Protein AF-A0A3S5ANL7-F1 (afdb_monomer_lite)

Structure (mmCIF, N/CA/C/O backbone):
data_AF-A0A3S5ANL7-F1
#
_entry.id   AF-A0A3S5ANL7-F1
#
loop_
_atom_site.group_PDB
_atom_site.id
_atom_site.type_symbol
_atom_site.label_atom_id
_atom_site.label_alt_id
_atom_site.label_comp_id
_atom_site.label_asym_id
_atom_site.label_entity_id
_atom_site.label_seq_id
_atom_site.pdbx_PDB_ins_code
_atom_site.Cartn_x
_atom_site.Cartn_y
_atom_site.Cartn_z
_atom_site.occupancy
_atom_site.B_iso_or_equiv
_atom_site.auth_seq_id
_atom_site.auth_comp_id
_atom_site.auth_asym_id
_atom_site.auth_atom_id
_atom_site.pdbx_PDB_model_num
ATOM 1 N N . MET A 1 1 ? 15.438 4.208 -28.264 1.00 35.06 1 MET A N 1
ATOM 2 C CA . MET A 1 1 ? 15.141 4.382 -26.823 1.00 35.06 1 MET A CA 1
ATOM 3 C C . MET A 1 1 ? 13.718 3.885 -26.507 1.00 35.06 1 MET A C 1
ATOM 5 O O . MET A 1 1 ? 12.823 4.702 -26.405 1.00 35.06 1 MET A O 1
ATOM 9 N N . PHE A 1 2 ? 13.466 2.568 -26.385 1.00 41.53 2 PHE A N 1
ATOM 10 C CA . PHE A 1 2 ? 12.085 2.020 -26.273 1.00 41.53 2 PHE A CA 1
ATOM 11 C C . PHE A 1 2 ? 11.879 0.941 -25.188 1.00 41.53 2 PHE A C 1
ATOM 13 O O . PHE A 1 2 ? 10.910 0.191 -25.229 1.00 41.53 2 PHE A O 1
ATOM 20 N N . LYS A 1 3 ? 12.784 0.812 -24.209 1.00 47.22 3 LYS A N 1
ATOM 21 C CA . LYS A 1 3 ? 12.709 -0.279 -23.211 1.00 47.22 3 LYS A CA 1
ATOM 22 C C . LYS A 1 3 ? 12.181 0.148 -21.831 1.00 47.22 3 LYS A C 1
ATOM 24 O O . LYS A 1 3 ? 11.754 -0.715 -21.075 1.00 47.22 3 LYS A O 1
ATOM 29 N N . CYS A 1 4 ? 12.127 1.451 -21.529 1.00 55.38 4 CYS A N 1
ATOM 30 C CA . CYS A 1 4 ? 11.629 1.967 -20.243 1.00 55.38 4 CYS A CA 1
ATOM 31 C C . CYS A 1 4 ? 10.094 1.938 -20.109 1.00 55.38 4 CYS A C 1
ATOM 33 O O . CYS A 1 4 ? 9.597 1.810 -18.993 1.00 55.38 4 CYS A O 1
ATOM 35 N N . ASN A 1 5 ? 9.351 1.981 -21.223 1.00 60.44 5 ASN A N 1
ATOM 36 C CA . ASN A 1 5 ? 7.884 1.976 -21.192 1.00 60.44 5 ASN A CA 1
ATOM 37 C C . ASN A 1 5 ? 7.295 0.635 -20.744 1.00 60.44 5 ASN A C 1
ATOM 39 O O . ASN A 1 5 ? 6.322 0.617 -20.004 1.00 60.44 5 ASN A O 1
ATOM 43 N N . ARG A 1 6 ? 7.911 -0.497 -21.105 1.00 69.31 6 ARG A N 1
ATOM 44 C CA . ARG A 1 6 ? 7.317 -1.822 -20.848 1.00 69.31 6 ARG A CA 1
ATOM 45 C C . ARG A 1 6 ? 7.188 -2.174 -19.367 1.00 69.31 6 ARG A C 1
ATOM 47 O O . ARG A 1 6 ? 6.239 -2.849 -18.994 1.00 69.31 6 ARG A O 1
ATOM 54 N N . LEU A 1 7 ? 8.127 -1.736 -18.523 1.00 70.62 7 LEU A N 1
ATOM 55 C CA . LEU A 1 7 ? 8.067 -2.019 -17.082 1.00 70.62 7 LEU A CA 1
ATOM 56 C C . LEU A 1 7 ? 7.009 -1.143 -16.394 1.00 70.62 7 LEU A C 1
ATOM 58 O O . LEU A 1 7 ? 6.278 -1.630 -15.538 1.00 70.62 7 LEU A O 1
ATOM 62 N N . GLN A 1 8 ? 6.875 0.118 -16.829 1.00 72.38 8 GLN A N 1
ATOM 63 C CA . GLN A 1 8 ? 5.791 0.999 -16.379 1.00 72.38 8 GLN A CA 1
ATOM 64 C C . GLN A 1 8 ? 4.424 0.470 -16.818 1.00 72.38 8 GLN A C 1
ATOM 66 O O . GLN A 1 8 ? 3.537 0.334 -15.987 1.00 72.38 8 GLN A O 1
ATOM 71 N N . GLU A 1 9 ? 4.277 0.100 -18.090 1.00 79.56 9 GLU A N 1
ATOM 72 C CA . GLU A 1 9 ? 3.039 -0.464 -18.636 1.00 79.56 9 GLU A CA 1
ATOM 73 C C . GLU A 1 9 ? 2.646 -1.763 -17.927 1.00 79.56 9 GLU A C 1
ATOM 75 O O . GLU A 1 9 ? 1.492 -1.917 -17.536 1.00 79.56 9 GLU A O 1
ATOM 80 N N . ALA A 1 10 ? 3.596 -2.677 -17.699 1.00 78.06 10 ALA A N 1
ATOM 81 C CA . ALA A 1 10 ? 3.337 -3.914 -16.964 1.00 78.06 10 ALA A CA 1
ATOM 82 C C . ALA A 1 10 ? 2.849 -3.631 -15.535 1.00 78.06 10 ALA A C 1
ATOM 84 O O . ALA A 1 10 ? 1.872 -4.226 -15.085 1.00 78.06 10 ALA A O 1
ATOM 85 N N . THR A 1 11 ? 3.486 -2.679 -14.852 1.00 79.69 11 THR A N 1
ATOM 86 C CA . THR A 1 11 ? 3.094 -2.259 -13.501 1.00 79.69 11 THR A CA 1
ATOM 87 C C . THR A 1 11 ? 1.696 -1.639 -13.502 1.00 79.69 11 THR A C 1
ATOM 89 O O . THR A 1 11 ? 0.854 -2.018 -12.690 1.00 79.69 11 THR A O 1
ATOM 92 N N . ASP A 1 12 ? 1.409 -0.747 -14.452 1.00 80.62 12 ASP A N 1
ATOM 93 C CA . ASP A 1 12 ? 0.112 -0.082 -14.585 1.00 80.62 12 ASP A CA 1
ATOM 94 C C . ASP A 1 12 ? -1.012 -1.080 -14.917 1.00 80.62 12 ASP A C 1
ATOM 96 O O . ASP A 1 12 ? -2.127 -0.949 -14.406 1.00 80.62 12 ASP A O 1
ATOM 100 N N . ILE A 1 13 ? -0.734 -2.114 -15.720 1.00 83.19 13 ILE A N 1
ATOM 101 C CA . ILE A 1 13 ? -1.676 -3.210 -15.992 1.00 83.19 13 ILE A CA 1
ATOM 102 C C . ILE A 1 13 ? -1.928 -4.030 -14.721 1.00 83.19 13 ILE A C 1
ATOM 104 O O . ILE A 1 13 ? -3.087 -4.270 -14.384 1.00 83.19 13 ILE A O 1
ATOM 108 N N . CYS A 1 14 ? -0.883 -4.421 -13.984 1.00 82.75 14 CYS A N 1
ATOM 109 C CA . CYS A 1 14 ? -1.041 -5.169 -12.734 1.00 82.75 14 CYS A CA 1
ATOM 110 C C . CYS A 1 14 ? -1.850 -4.379 -11.694 1.00 82.75 14 CYS A C 1
ATOM 112 O O . CYS A 1 14 ? -2.727 -4.948 -11.046 1.00 82.75 14 CYS A O 1
ATOM 114 N N . VAL A 1 15 ? -1.632 -3.064 -11.586 1.00 81.00 15 VAL A N 1
ATOM 115 C CA . VAL A 1 15 ? -2.425 -2.179 -10.717 1.00 81.00 15 VAL A CA 1
ATOM 116 C C . VAL A 1 15 ? -3.888 -2.126 -11.169 1.00 81.00 15 VAL A C 1
ATOM 118 O O . VAL A 1 15 ? -4.786 -2.302 -10.346 1.00 81.00 15 VAL A O 1
ATOM 121 N N . LYS A 1 16 ? -4.157 -1.958 -12.473 1.00 83.06 16 LYS A N 1
ATOM 122 C CA . LYS A 1 16 ? -5.530 -1.969 -13.021 1.00 83.06 16 LYS A CA 1
ATOM 123 C C . LYS A 1 16 ? -6.260 -3.290 -12.773 1.00 83.06 16 LYS A C 1
ATOM 125 O O . LYS A 1 16 ? -7.467 -3.284 -12.555 1.00 83.06 16 LYS A O 1
ATOM 130 N N . LEU A 1 17 ? -5.537 -4.408 -12.791 1.00 82.50 17 LEU A N 1
ATOM 131 C CA . LEU A 1 17 ? -6.071 -5.743 -12.514 1.00 82.50 17 LEU A CA 1
ATOM 132 C C . LEU A 1 17 ? -6.130 -6.078 -11.013 1.00 82.50 17 LEU A C 1
ATOM 134 O O . LEU A 1 17 ? -6.488 -7.202 -10.662 1.00 82.50 17 LEU A O 1
ATOM 138 N N . ASN A 1 18 ? -5.798 -5.134 -10.123 1.00 80.12 18 ASN A N 1
ATOM 139 C CA . ASN A 1 18 ? -5.756 -5.334 -8.669 1.00 80.12 18 ASN A CA 1
ATOM 140 C C . ASN A 1 18 ? -4.756 -6.435 -8.231 1.00 80.12 18 ASN A C 1
ATOM 142 O O . ASN A 1 18 ? -4.918 -7.064 -7.182 1.00 80.12 18 ASN A O 1
ATOM 146 N N . GLN A 1 19 ? -3.724 -6.680 -9.045 1.00 83.25 19 GLN A N 1
ATOM 147 C CA . GLN A 1 19 ? -2.664 -7.675 -8.849 1.00 83.25 19 GLN A CA 1
ATOM 148 C C . GLN A 1 19 ? -1.414 -7.023 -8.238 1.00 83.25 19 GLN A C 1
ATOM 150 O O . GLN A 1 19 ? -0.342 -6.976 -8.845 1.00 83.25 19 GLN A O 1
ATOM 155 N N . TRP A 1 20 ? -1.558 -6.489 -7.024 1.00 81.31 20 TRP A N 1
ATOM 156 C CA . TRP A 1 20 ? -0.517 -5.708 -6.341 1.00 81.31 20 TRP A CA 1
ATOM 157 C C . TRP A 1 20 ? 0.767 -6.499 -6.076 1.00 81.31 20 TRP A C 1
ATOM 159 O O . TRP A 1 20 ? 1.857 -5.995 -6.339 1.00 81.31 20 TRP A O 1
ATOM 169 N N . GLN A 1 21 ? 0.659 -7.758 -5.639 1.00 77.88 21 GLN A N 1
ATOM 170 C CA . GLN A 1 21 ? 1.828 -8.617 -5.429 1.00 77.88 21 GLN A CA 1
ATOM 171 C C . GLN A 1 21 ? 2.633 -8.807 -6.715 1.00 77.88 21 GLN A C 1
ATOM 173 O O . GLN A 1 21 ? 3.847 -8.643 -6.723 1.00 77.88 21 GLN A O 1
ATOM 178 N N . THR A 1 22 ? 1.944 -9.063 -7.827 1.00 79.94 22 THR A N 1
ATOM 179 C CA . THR A 1 22 ? 2.572 -9.235 -9.138 1.00 79.94 22 THR A CA 1
ATOM 180 C C . THR A 1 22 ? 3.222 -7.939 -9.623 1.00 79.94 22 THR A C 1
ATOM 182 O O . THR A 1 22 ? 4.319 -7.989 -10.172 1.00 79.94 22 THR A O 1
ATOM 185 N N . ALA A 1 23 ? 2.607 -6.776 -9.370 1.00 79.94 23 ALA A N 1
ATOM 186 C CA . ALA A 1 23 ? 3.216 -5.475 -9.660 1.00 79.94 23 ALA A CA 1
ATOM 187 C C . ALA A 1 23 ? 4.540 -5.292 -8.894 1.00 79.94 23 ALA A C 1
ATOM 189 O O . ALA A 1 23 ? 5.551 -4.896 -9.476 1.00 79.94 23 ALA A O 1
ATOM 190 N N . LEU A 1 24 ? 4.558 -5.641 -7.604 1.00 78.81 24 LEU A N 1
ATOM 191 C CA . LEU A 1 24 ? 5.761 -5.584 -6.772 1.00 78.81 24 LEU A CA 1
ATOM 192 C C . LEU A 1 24 ? 6.823 -6.593 -7.227 1.00 78.81 24 LEU A C 1
ATOM 194 O O . LEU A 1 24 ? 8.000 -6.243 -7.296 1.00 78.81 24 LEU A O 1
ATOM 198 N N . ASP A 1 25 ? 6.425 -7.809 -7.594 1.00 79.12 25 ASP A N 1
ATOM 199 C CA . ASP A 1 25 ? 7.336 -8.847 -8.082 1.00 79.12 25 ASP A CA 1
ATOM 200 C C . ASP A 1 25 ? 7.985 -8.455 -9.414 1.00 79.12 25 ASP A C 1
ATOM 202 O O . ASP A 1 25 ? 9.184 -8.666 -9.598 1.00 79.12 25 ASP A O 1
ATOM 206 N N . VAL A 1 26 ? 7.236 -7.824 -10.327 1.00 77.75 26 VAL A N 1
ATOM 207 C CA . VAL A 1 26 ? 7.760 -7.306 -11.605 1.00 77.75 26 VAL A CA 1
ATOM 208 C C . VAL A 1 26 ? 8.829 -6.236 -11.374 1.00 77.75 26 VAL A C 1
ATOM 210 O O . VAL A 1 26 ? 9.853 -6.235 -12.060 1.00 77.75 26 VAL A O 1
ATOM 213 N N . VAL A 1 27 ? 8.634 -5.358 -10.387 1.00 76.00 27 VAL A N 1
ATOM 214 C CA . VAL A 1 27 ? 9.601 -4.304 -10.039 1.00 76.00 27 VAL A CA 1
ATOM 215 C C . VAL A 1 27 ? 10.824 -4.872 -9.305 1.00 76.00 27 VAL A C 1
ATOM 217 O O . VAL A 1 27 ? 11.953 -4.425 -9.537 1.00 76.00 27 VAL A O 1
ATOM 220 N N . ARG A 1 28 ? 10.620 -5.877 -8.444 1.00 73.12 28 ARG A N 1
ATOM 221 C CA . ARG A 1 28 ? 11.663 -6.485 -7.600 1.00 73.12 28 ARG A CA 1
ATOM 222 C C . ARG A 1 28 ? 12.503 -7.539 -8.318 1.00 73.12 28 ARG A C 1
ATOM 224 O O . ARG A 1 28 ? 13.615 -7.813 -7.869 1.00 73.12 28 ARG A O 1
ATOM 231 N N . ARG A 1 29 ? 12.028 -8.125 -9.425 1.00 67.62 29 ARG A N 1
ATOM 232 C CA . ARG A 1 29 ? 12.745 -9.210 -10.110 1.00 67.62 29 ARG A CA 1
ATOM 233 C C . ARG A 1 29 ? 14.118 -8.737 -10.616 1.00 67.62 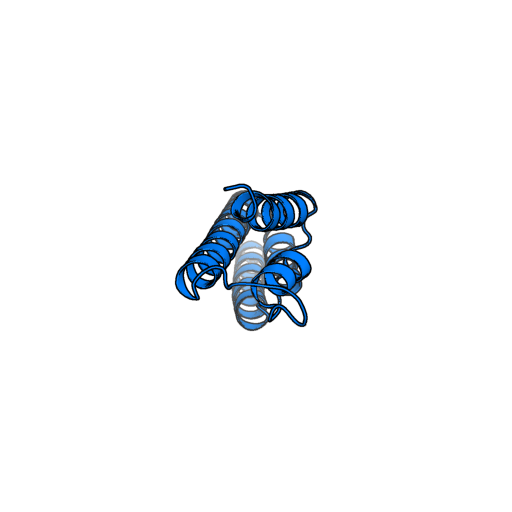29 ARG A C 1
ATOM 235 O O . ARG A 1 29 ? 14.197 -7.828 -11.456 1.00 67.62 29 ARG A O 1
ATOM 242 N N . PRO A 1 30 ? 15.230 -9.348 -10.170 1.00 57.31 30 PRO A N 1
ATOM 243 C CA . PRO A 1 30 ? 16.508 -9.151 -10.836 1.00 57.31 30 PRO A CA 1
ATOM 244 C C . PRO A 1 30 ? 16.386 -9.716 -12.257 1.00 57.31 30 PRO A C 1
ATOM 246 O O . PRO A 1 30 ? 15.832 -10.795 -12.464 1.00 57.31 30 PRO A O 1
ATOM 249 N N . ALA A 1 31 ? 16.838 -8.957 -13.255 1.00 56.69 31 ALA A N 1
ATOM 250 C CA . ALA A 1 31 ? 16.749 -9.376 -14.649 1.00 56.69 31 ALA A CA 1
ATOM 251 C C . ALA A 1 31 ? 17.769 -10.498 -14.888 1.00 56.69 31 ALA A C 1
ATOM 253 O O . ALA A 1 31 ? 18.935 -10.233 -15.167 1.00 56.69 31 ALA A O 1
ATOM 254 N N . VAL A 1 32 ? 17.345 -11.750 -14.734 1.00 47.50 32 VAL A N 1
ATOM 255 C CA . VAL A 1 32 ? 18.158 -12.910 -15.099 1.00 47.50 32 VAL A CA 1
ATOM 256 C C . VAL A 1 32 ? 18.090 -13.046 -16.623 1.00 47.50 32 VAL A C 1
ATOM 258 O O . VAL A 1 32 ? 17.086 -13.507 -17.155 1.00 47.50 32 VAL A O 1
ATOM 261 N N . GLY A 1 33 ? 19.136 -12.597 -17.329 1.00 49.38 33 GLY A N 1
ATOM 262 C CA . GLY A 1 33 ? 19.440 -13.113 -18.672 1.00 49.38 33 GLY A CA 1
ATOM 263 C C . GLY A 1 33 ? 19.451 -12.182 -19.894 1.00 49.38 33 GLY A C 1
ATOM 264 O O . GLY A 1 33 ? 19.669 -12.711 -20.976 1.00 49.38 33 GLY A O 1
ATOM 265 N N . ALA A 1 34 ? 19.281 -10.853 -19.818 1.00 38.12 34 ALA A N 1
ATOM 266 C CA . ALA A 1 34 ? 19.530 -9.991 -20.995 1.00 38.12 34 ALA A CA 1
ATOM 267 C C . ALA A 1 34 ? 19.674 -8.486 -20.683 1.00 38.12 34 ALA A C 1
ATOM 269 O O . ALA A 1 34 ? 18.674 -7.827 -20.412 1.00 38.12 34 ALA A O 1
ATOM 270 N N . CYS A 1 35 ? 20.891 -7.951 -20.881 1.00 40.09 35 CYS A N 1
ATOM 271 C CA . CYS A 1 35 ? 21.223 -6.563 -21.278 1.00 40.09 35 CYS A CA 1
ATOM 272 C C . CYS A 1 35 ? 20.736 -5.389 -20.371 1.00 40.09 35 CYS A C 1
ATOM 274 O O . CYS A 1 35 ? 19.961 -5.582 -19.443 1.00 40.09 35 CYS A O 1
ATOM 276 N N . PRO A 1 36 ? 21.293 -4.166 -20.528 1.00 47.97 36 PRO A N 1
ATOM 277 C CA . PRO A 1 36 ? 21.699 -3.328 -19.404 1.00 47.97 36 PRO A CA 1
ATOM 278 C C . PRO A 1 36 ? 20.524 -2.766 -18.599 1.00 47.97 36 PRO A C 1
ATOM 280 O O . PRO A 1 36 ? 19.534 -2.269 -19.134 1.00 47.97 36 PRO A O 1
ATOM 283 N N . THR A 1 37 ? 20.702 -2.878 -17.288 1.00 52.88 37 THR A N 1
ATOM 284 C CA . THR A 1 37 ? 20.078 -2.151 -16.181 1.00 52.88 37 THR A CA 1
ATOM 285 C C . THR A 1 37 ? 19.173 -0.964 -16.560 1.00 52.88 37 THR A C 1
ATOM 287 O O . THR A 1 37 ? 19.669 0.079 -16.987 1.00 52.88 37 THR A O 1
ATOM 290 N N . PRO A 1 38 ? 17.864 -0.990 -16.226 1.00 52.69 38 PRO A N 1
ATOM 291 C CA . PRO A 1 38 ? 17.288 0.210 -15.632 1.00 52.69 38 PRO A CA 1
ATOM 292 C C . PRO A 1 38 ? 18.138 0.517 -14.395 1.00 52.69 38 PRO A C 1
ATOM 294 O O . PRO A 1 38 ? 18.373 -0.388 -13.583 1.00 52.69 38 PRO A O 1
ATOM 297 N N . SER A 1 39 ? 18.672 1.738 -14.294 1.00 58.62 39 SER A N 1
ATOM 298 C CA . SER A 1 39 ? 19.464 2.162 -13.136 1.00 58.62 39 SER A CA 1
ATOM 299 C C . SER A 1 39 ? 18.731 1.757 -11.854 1.00 58.62 39 SER A C 1
ATOM 301 O O . SER A 1 39 ? 17.500 1.786 -11.813 1.00 58.62 39 SER A O 1
ATOM 303 N N . SER A 1 40 ? 19.463 1.350 -10.815 1.00 63.53 40 SER A N 1
ATOM 304 C CA . SER A 1 40 ? 18.871 1.024 -9.505 1.00 63.53 40 SER A CA 1
ATOM 305 C C . SER A 1 40 ? 17.831 2.081 -9.081 1.00 63.53 40 SER A C 1
ATOM 307 O O . SER A 1 40 ? 16.730 1.745 -8.649 1.00 63.53 40 SER A O 1
ATOM 309 N N . GLY A 1 41 ? 18.109 3.357 -9.388 1.00 64.19 41 GLY A N 1
ATOM 310 C CA . GLY A 1 41 ? 17.192 4.481 -9.200 1.00 64.19 41 GLY A CA 1
ATOM 311 C C . GLY A 1 41 ? 15.838 4.373 -9.917 1.00 64.19 41 GLY A C 1
ATOM 312 O O . GLY A 1 41 ? 14.829 4.726 -9.318 1.00 64.19 41 GLY A O 1
ATOM 313 N N . LEU A 1 42 ? 15.759 3.847 -11.147 1.00 70.06 42 LEU A N 1
ATOM 314 C CA . LEU A 1 42 ? 14.472 3.678 -11.838 1.00 70.06 42 LEU A CA 1
ATOM 315 C C . LEU A 1 42 ? 13.597 2.623 -11.150 1.00 70.06 42 LEU A C 1
ATOM 317 O O . LEU A 1 42 ? 12.388 2.808 -11.053 1.00 70.06 42 LEU A O 1
ATOM 321 N N . ARG A 1 43 ? 14.188 1.533 -10.644 1.00 69.31 43 ARG A N 1
ATOM 322 C CA . ARG A 1 43 ? 13.436 0.495 -9.916 1.00 69.31 43 ARG A CA 1
ATOM 323 C C . ARG A 1 43 ? 12.936 1.010 -8.575 1.00 69.31 43 ARG A C 1
ATOM 325 O O . ARG A 1 43 ? 11.769 0.815 -8.261 1.00 69.31 43 ARG A O 1
ATOM 332 N N . ILE A 1 44 ? 13.791 1.725 -7.841 1.00 73.62 44 ILE A N 1
ATOM 333 C CA . ILE A 1 44 ? 13.420 2.393 -6.586 1.00 73.62 44 ILE A CA 1
ATOM 334 C C . ILE A 1 44 ? 12.267 3.376 -6.837 1.00 73.62 44 ILE A C 1
ATOM 336 O O . ILE A 1 44 ? 11.277 3.362 -6.110 1.00 73.62 44 ILE A O 1
ATOM 340 N N . ALA A 1 45 ? 12.342 4.170 -7.911 1.00 77.00 45 ALA A N 1
ATOM 341 C CA . ALA A 1 45 ? 11.278 5.097 -8.287 1.00 77.00 45 ALA A CA 1
ATOM 342 C C . ALA A 1 45 ? 9.963 4.384 -8.655 1.00 77.00 45 ALA A C 1
ATOM 344 O O . ALA A 1 45 ? 8.887 4.862 -8.297 1.00 77.00 45 ALA A O 1
ATOM 345 N N . GLN A 1 46 ? 10.025 3.239 -9.345 1.00 75.88 46 GLN A N 1
ATOM 346 C CA . GLN A 1 46 ? 8.828 2.455 -9.666 1.00 75.88 46 GLN A CA 1
ATOM 347 C C . GLN A 1 46 ? 8.220 1.787 -8.436 1.00 75.88 46 GLN A C 1
ATOM 349 O O . GLN A 1 46 ? 7.001 1.806 -8.290 1.00 75.88 46 GLN A O 1
ATOM 354 N N . GLN A 1 47 ? 9.044 1.267 -7.527 1.00 80.44 47 GLN A N 1
ATOM 355 C CA . GLN A 1 47 ? 8.564 0.690 -6.276 1.00 80.44 47 GLN A CA 1
ATOM 356 C C . GLN A 1 47 ? 7.850 1.751 -5.432 1.00 80.44 47 GLN A C 1
ATOM 358 O O . GLN A 1 47 ? 6.694 1.558 -5.075 1.00 80.44 47 GLN A O 1
ATOM 363 N N . ALA A 1 48 ? 8.467 2.925 -5.255 1.00 82.62 48 ALA A N 1
ATOM 364 C CA . ALA A 1 48 ? 7.849 4.048 -4.553 1.00 82.62 48 ALA A CA 1
ATOM 365 C C . ALA A 1 48 ? 6.538 4.518 -5.213 1.00 82.62 48 ALA A C 1
ATOM 367 O O . ALA A 1 48 ? 5.616 4.965 -4.531 1.00 82.62 48 ALA A O 1
ATOM 368 N N . ARG A 1 49 ? 6.424 4.420 -6.545 1.00 83.88 49 ARG A N 1
ATOM 369 C CA . ARG A 1 49 ? 5.175 4.723 -7.258 1.00 83.88 49 ARG A CA 1
ATOM 370 C C . ARG A 1 49 ? 4.086 3.692 -6.956 1.00 83.88 49 ARG A C 1
ATOM 372 O O . ARG A 1 49 ? 2.953 4.099 -6.719 1.00 83.88 49 ARG A O 1
ATOM 379 N N . VAL A 1 50 ? 4.408 2.396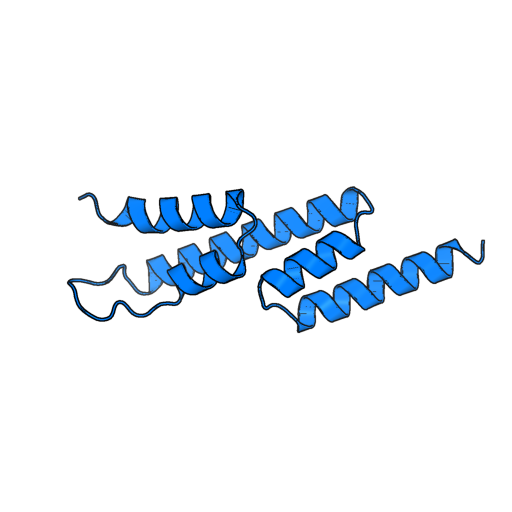 -6.967 1.00 83.88 50 VAL A N 1
ATOM 380 C CA . VAL A 1 50 ? 3.455 1.333 -6.595 1.00 83.88 50 VAL A CA 1
ATOM 381 C C . VAL A 1 50 ? 3.003 1.515 -5.153 1.00 83.88 50 VAL A C 1
ATOM 383 O O . VAL A 1 50 ? 1.802 1.479 -4.896 1.00 83.88 50 VAL A O 1
ATOM 386 N N . ASP A 1 51 ? 3.937 1.807 -4.247 1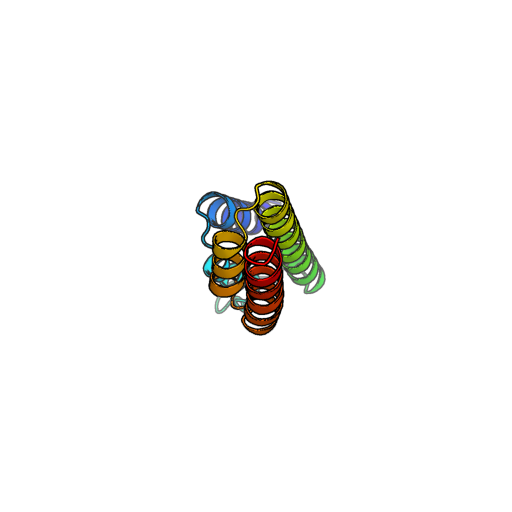.00 84.12 51 ASP A N 1
ATOM 387 C CA . ASP A 1 51 ? 3.631 2.025 -2.836 1.00 84.12 51 ASP A CA 1
ATOM 388 C C . ASP A 1 51 ? 2.635 3.181 -2.652 1.00 84.12 51 ASP A C 1
ATOM 390 O O . ASP A 1 51 ? 1.591 2.982 -2.029 1.00 84.12 51 ASP A O 1
ATOM 394 N N . ARG A 1 52 ? 2.876 4.330 -3.304 1.00 87.31 52 ARG A N 1
ATOM 395 C CA . ARG A 1 52 ? 1.954 5.485 -3.306 1.00 87.31 52 ARG A CA 1
ATOM 396 C C . ARG A 1 52 ? 0.586 5.172 -3.910 1.00 87.31 52 ARG A C 1
ATOM 398 O O . ARG A 1 52 ? -0.432 5.637 -3.408 1.00 87.31 52 ARG A O 1
ATOM 405 N N . LEU A 1 53 ? 0.538 4.428 -5.018 1.00 86.38 53 LEU A N 1
ATOM 406 C CA . LEU A 1 53 ? -0.732 4.056 -5.657 1.00 86.38 53 LEU A CA 1
ATOM 407 C C . LEU A 1 53 ? -1.561 3.142 -4.758 1.00 86.38 53 LEU A C 1
ATOM 409 O O . LEU A 1 53 ? -2.787 3.258 -4.724 1.00 86.38 53 LEU A O 1
ATOM 413 N N . GLN A 1 54 ? -0.887 2.252 -4.038 1.00 84.94 54 GLN A N 1
ATOM 414 C CA . GLN A 1 54 ? -1.525 1.349 -3.102 1.00 84.94 54 GLN A CA 1
ATOM 415 C C . GLN A 1 54 ? -2.043 2.116 -1.872 1.00 84.94 54 GLN A C 1
ATOM 417 O O . GLN A 1 54 ? -3.201 1.937 -1.512 1.00 84.94 54 GLN A O 1
ATOM 422 N N . GLU A 1 55 ? -1.268 3.054 -1.313 1.00 87.50 55 GLU A N 1
ATOM 423 C CA . GLU A 1 55 ? -1.728 3.969 -0.247 1.00 87.50 55 GLU A CA 1
ATOM 424 C C . GLU A 1 55 ? -2.973 4.765 -0.673 1.00 87.50 55 GLU A C 1
ATOM 426 O O . GLU A 1 55 ? -3.998 4.742 0.003 1.00 87.50 55 GLU A O 1
ATOM 431 N N . GLN A 1 56 ? -2.960 5.368 -1.866 1.00 89.12 56 GLN A N 1
ATOM 432 C CA . GLN A 1 56 ? -4.126 6.083 -2.399 1.00 89.12 56 GLN A CA 1
ATOM 433 C C . GLN A 1 56 ? -5.347 5.179 -2.622 1.00 89.12 56 GLN A C 1
ATOM 435 O O . GLN A 1 56 ? -6.486 5.653 -2.635 1.00 89.12 56 GLN A O 1
ATOM 440 N N . ALA A 1 57 ? -5.143 3.892 -2.908 1.00 87.19 57 ALA A N 1
ATOM 441 C CA . ALA A 1 57 ? -6.236 2.933 -3.019 1.00 87.19 57 ALA A CA 1
ATOM 442 C C . ALA A 1 57 ? -6.812 2.601 -1.634 1.00 87.19 57 ALA A C 1
ATOM 444 O O . ALA A 1 57 ? -8.034 2.582 -1.483 1.00 87.19 57 ALA A O 1
ATOM 445 N N . VAL A 1 58 ? -5.952 2.419 -0.629 1.00 87.62 58 VAL A N 1
ATOM 446 C CA . VAL A 1 58 ? -6.345 2.231 0.774 1.00 87.62 58 VAL A CA 1
ATOM 447 C C . VAL A 1 58 ? -7.148 3.425 1.288 1.00 87.62 58 VAL A C 1
ATOM 449 O O . VAL A 1 58 ? -8.264 3.228 1.763 1.00 87.62 58 VAL A O 1
ATOM 452 N N . ASP A 1 59 ? -6.661 4.653 1.111 1.00 88.94 59 ASP A N 1
ATOM 453 C CA . ASP A 1 59 ? -7.344 5.871 1.578 1.00 88.94 59 ASP A CA 1
ATOM 454 C C . ASP A 1 59 ? -8.728 6.047 0.934 1.00 88.94 59 ASP A C 1
ATOM 456 O O . ASP A 1 59 ? -9.715 6.416 1.582 1.00 88.94 59 ASP A O 1
ATOM 460 N N . ARG A 1 60 ? -8.842 5.719 -0.359 1.00 89.81 60 ARG A N 1
ATOM 461 C CA . ARG A 1 60 ? -10.131 5.725 -1.067 1.00 89.81 60 ARG A CA 1
ATOM 462 C C . ARG A 1 60 ? -11.094 4.669 -0.529 1.00 89.81 60 ARG A C 1
ATOM 464 O O . ARG A 1 60 ? -12.290 4.930 -0.452 1.00 89.81 60 ARG A O 1
ATOM 471 N N . LEU A 1 61 ? -10.604 3.492 -0.148 1.00 87.44 61 LEU A N 1
ATOM 472 C CA . LEU A 1 61 ? -11.439 2.444 0.445 1.00 87.44 61 LEU A CA 1
ATOM 473 C C . LEU A 1 61 ? -11.857 2.796 1.877 1.00 87.44 61 LEU A C 1
ATOM 475 O O . LEU A 1 61 ? -13.009 2.566 2.245 1.00 87.44 61 LEU A O 1
ATOM 479 N N . LEU A 1 62 ? -10.959 3.399 2.656 1.00 87.38 62 LEU A N 1
ATOM 480 C CA . LEU A 1 62 ? -11.246 3.881 4.006 1.00 87.38 62 LEU A CA 1
ATOM 481 C C . LEU A 1 62 ? -12.301 4.993 4.003 1.00 87.38 62 LEU A C 1
ATOM 483 O O . LEU A 1 62 ? -13.265 4.910 4.758 1.00 87.38 62 LEU A O 1
ATOM 487 N N . SER A 1 63 ? -12.192 5.976 3.104 1.00 87.38 63 SER A N 1
ATOM 488 C CA . SER A 1 63 ? -13.198 7.048 2.980 1.00 87.38 63 SER A CA 1
ATOM 489 C C . SER A 1 63 ? -14.577 6.550 2.522 1.00 87.38 63 SER A C 1
ATOM 491 O O . SER A 1 63 ? -15.590 7.150 2.862 1.00 87.38 63 SER A O 1
ATOM 493 N N . GLN A 1 64 ? -14.641 5.419 1.810 1.00 88.69 64 GLN A N 1
ATOM 494 C CA . GLN A 1 64 ? -15.893 4.740 1.444 1.00 88.69 64 GLN A CA 1
ATOM 495 C C . GLN A 1 64 ? -16.431 3.805 2.542 1.00 88.69 64 GLN A C 1
ATOM 497 O O . GLN A 1 64 ? -17.371 3.053 2.291 1.00 88.69 64 GLN A O 1
ATOM 502 N N . ASN A 1 65 ? -15.828 3.803 3.735 1.00 84.81 65 ASN A N 1
ATOM 503 C CA . ASN A 1 65 ? -16.160 2.900 4.839 1.00 84.81 65 ASN A CA 1
ATOM 504 C C . ASN A 1 65 ? -15.998 1.401 4.487 1.00 84.81 65 ASN A C 1
ATOM 506 O O . ASN A 1 65 ? -16.598 0.517 5.094 1.00 84.81 65 ASN A O 1
ATOM 510 N N . ARG A 1 66 ? -15.158 1.087 3.490 1.00 87.25 66 ARG A N 1
ATOM 511 C CA . ARG A 1 66 ? -14.850 -0.280 3.029 1.00 87.25 66 ARG A CA 1
ATOM 512 C C . ARG A 1 66 ? -13.576 -0.795 3.699 1.00 87.25 66 ARG A C 1
ATOM 514 O O . ARG A 1 66 ? -12.680 -1.319 3.036 1.00 87.25 66 ARG A O 1
ATOM 521 N N . GLY A 1 67 ? -13.505 -0.669 5.025 1.00 87.31 67 GLY A N 1
ATOM 522 C CA . GLY A 1 67 ? -12.314 -0.988 5.821 1.00 87.31 67 GLY A CA 1
ATOM 523 C C . GLY A 1 67 ? -11.777 -2.406 5.599 1.00 87.31 67 GLY A C 1
ATOM 524 O O . GLY A 1 67 ? -10.588 -2.584 5.357 1.00 87.31 67 GLY A O 1
ATOM 525 N N . MET A 1 68 ? -12.650 -3.417 5.554 1.00 86.50 68 MET A N 1
ATOM 526 C CA . MET A 1 68 ? -12.240 -4.811 5.301 1.00 86.50 68 MET A CA 1
ATOM 527 C C 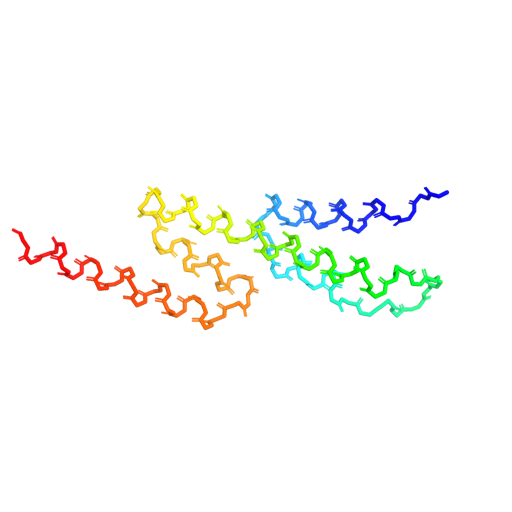. MET A 1 68 ? -11.580 -5.009 3.930 1.00 86.50 68 MET A C 1
ATOM 529 O O . MET A 1 68 ? -10.684 -5.835 3.777 1.00 86.50 68 MET A O 1
ATOM 533 N N . GLN A 1 69 ? -11.988 -4.233 2.927 1.00 87.25 69 GLN A N 1
ATOM 534 C CA . GLN A 1 69 ? -11.414 -4.331 1.587 1.00 87.25 69 GLN A CA 1
ATOM 535 C C . GLN A 1 69 ? -10.075 -3.602 1.492 1.00 87.25 69 GLN A C 1
ATOM 537 O O . GLN A 1 69 ? -9.195 -4.047 0.760 1.00 87.25 69 GLN A O 1
ATOM 542 N N . ALA A 1 70 ? -9.893 -2.528 2.266 1.00 88.00 70 ALA A N 1
ATOM 543 C CA . ALA A 1 70 ? -8.593 -1.891 2.444 1.00 88.00 70 ALA A CA 1
ATOM 544 C C . ALA A 1 70 ? -7.586 -2.853 3.104 1.00 88.00 70 ALA A C 1
ATOM 546 O O . ALA A 1 70 ? -6.461 -2.988 2.626 1.00 88.00 70 ALA A O 1
ATOM 547 N N . VAL A 1 71 ? -8.016 -3.601 4.131 1.00 89.19 71 VAL A N 1
ATOM 548 C CA . VAL A 1 71 ? -7.207 -4.664 4.761 1.00 89.19 71 VAL A CA 1
ATOM 549 C C . VAL A 1 71 ? -6.821 -5.736 3.742 1.00 89.19 71 VAL A C 1
ATOM 551 O O . VAL A 1 71 ? -5.665 -6.156 3.676 1.00 89.19 71 VAL A O 1
ATOM 554 N N . GLU A 1 72 ? -7.776 -6.185 2.925 1.00 87.56 72 GLU A N 1
ATOM 555 C CA . GLU A 1 72 ? -7.501 -7.206 1.917 1.00 87.56 72 GLU A CA 1
ATOM 556 C C . GLU A 1 72 ? -6.527 -6.712 0.836 1.00 87.56 72 GLU A C 1
ATOM 558 O O . GLU A 1 72 ? -5.679 -7.480 0.380 1.00 87.56 72 GLU A O 1
ATOM 563 N N . LEU A 1 73 ? -6.611 -5.437 0.454 1.00 87.25 73 LEU A N 1
ATOM 564 C CA . LEU A 1 73 ? -5.703 -4.814 -0.506 1.00 87.25 73 LEU A CA 1
ATOM 565 C C . LEU A 1 73 ? -4.260 -4.780 0.022 1.00 87.25 73 LEU A C 1
ATOM 567 O O . LEU A 1 73 ? -3.352 -5.218 -0.682 1.00 87.25 73 LEU A O 1
ATOM 571 N N . GLU A 1 74 ? -4.056 -4.384 1.281 1.00 85.69 74 GLU A N 1
ATOM 572 C CA . GLU A 1 74 ? -2.741 -4.439 1.939 1.00 85.69 74 GLU A CA 1
ATOM 573 C C . GLU A 1 74 ? -2.201 -5.872 2.048 1.00 85.69 74 GLU A C 1
ATOM 575 O O . GLU A 1 74 ? -1.038 -6.137 1.725 1.00 85.69 74 GLU A O 1
ATOM 580 N N . ARG A 1 75 ? -3.066 -6.836 2.394 1.00 87.56 75 ARG A N 1
ATOM 581 C CA . ARG A 1 75 ? -2.702 -8.260 2.435 1.00 87.56 75 ARG A CA 1
ATOM 582 C C . ARG A 1 75 ? -2.253 -8.766 1.062 1.00 87.56 75 ARG A C 1
ATOM 584 O O . ARG A 1 75 ? -1.245 -9.462 0.966 1.00 87.56 75 ARG A O 1
ATOM 591 N N . ARG A 1 76 ? -2.979 -8.412 -0.003 1.00 83.19 76 ARG A N 1
ATOM 592 C CA . ARG A 1 76 ? -2.634 -8.755 -1.395 1.00 83.19 76 ARG A CA 1
ATOM 593 C C . ARG A 1 76 ? -1.374 -8.037 -1.884 1.00 83.19 76 ARG A C 1
ATOM 595 O O . ARG A 1 76 ? -0.757 -8.514 -2.824 1.00 83.19 76 ARG A O 1
ATOM 602 N N . GLY A 1 77 ? -0.974 -6.927 -1.268 1.00 80.81 77 GLY A N 1
ATOM 603 C CA . GLY A 1 77 ? 0.320 -6.279 -1.506 1.00 80.81 77 GLY A CA 1
ATOM 604 C C . GLY A 1 77 ? 1.489 -6.918 -0.744 1.00 80.81 77 GLY A C 1
ATOM 605 O O . GLY A 1 77 ? 2.621 -6.460 -0.868 1.00 80.81 77 GLY A O 1
ATOM 606 N N . GLY A 1 78 ? 1.247 -7.958 0.064 1.00 83.56 78 GLY A N 1
ATOM 607 C CA . GLY A 1 78 ? 2.266 -8.566 0.928 1.00 83.56 78 GLY A CA 1
ATOM 608 C C . GLY A 1 78 ? 2.656 -7.700 2.133 1.00 83.56 78 GLY A C 1
ATOM 609 O O . GLY A 1 78 ? 3.636 -8.004 2.814 1.00 83.56 78 GLY A O 1
ATOM 610 N N . ARG A 1 79 ? 1.895 -6.636 2.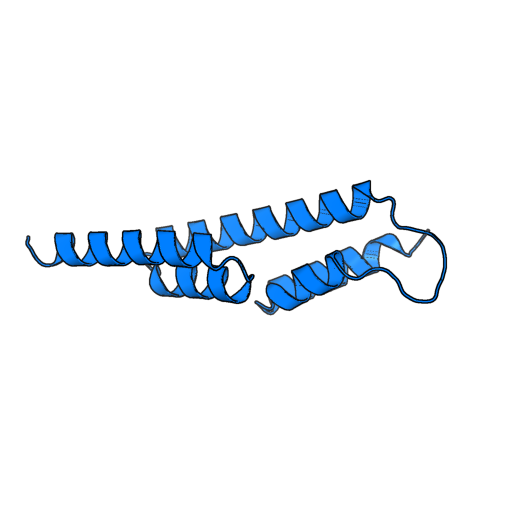412 1.00 84.06 79 ARG A N 1
ATOM 611 C CA . ARG A 1 79 ? 2.096 -5.691 3.518 1.00 84.06 79 ARG A CA 1
ATOM 612 C C . ARG A 1 79 ? 1.274 -6.130 4.729 1.00 84.06 79 ARG A C 1
ATOM 614 O O . ARG A 1 79 ? 0.272 -5.534 5.115 1.00 84.06 79 ARG A O 1
ATOM 621 N N . TYR A 1 80 ? 1.653 -7.285 5.278 1.00 87.25 80 TYR A N 1
ATOM 622 C CA . TYR A 1 80 ? 0.880 -7.964 6.325 1.00 87.25 80 TYR A CA 1
ATOM 623 C C . TYR A 1 80 ? 0.814 -7.172 7.637 1.00 87.25 80 TYR A C 1
ATOM 625 O O . TYR A 1 80 ? -0.194 -7.242 8.339 1.00 87.25 80 TYR A O 1
ATOM 633 N N . LEU A 1 81 ? 1.865 -6.415 7.966 1.00 88.19 81 LEU A N 1
ATOM 634 C CA . LEU A 1 81 ? 1.905 -5.597 9.177 1.00 88.19 81 LEU A CA 1
ATOM 635 C C . LEU A 1 81 ? 0.923 -4.424 9.077 1.00 88.1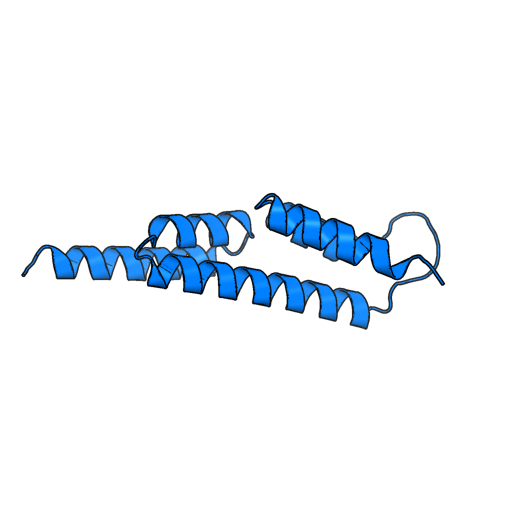9 81 LEU A C 1
ATOM 637 O O . LEU A 1 81 ? 0.175 -4.152 10.015 1.00 88.19 81 LEU A O 1
ATOM 641 N N . GLU A 1 82 ? 0.912 -3.750 7.932 1.00 86.56 82 GLU A N 1
ATOM 642 C CA . GLU A 1 82 ? 0.000 -2.659 7.605 1.00 86.56 82 GLU A CA 1
ATOM 643 C C . GLU A 1 82 ? -1.444 -3.166 7.594 1.00 86.56 82 GLU A C 1
ATOM 645 O O . GLU A 1 82 ? -2.299 -2.579 8.256 1.00 86.56 82 GLU A O 1
ATOM 650 N N . ALA A 1 83 ? -1.698 -4.315 6.958 1.00 88.62 83 ALA A N 1
ATOM 651 C CA . ALA A 1 83 ? -3.006 -4.967 6.966 1.00 88.62 83 ALA A CA 1
ATOM 652 C C . ALA A 1 83 ? -3.503 -5.265 8.392 1.00 88.62 83 ALA A C 1
ATOM 654 O O . ALA A 1 83 ? -4.662 -4.996 8.705 1.00 88.62 83 ALA A O 1
ATOM 655 N N . ALA A 1 84 ? -2.638 -5.778 9.275 1.00 90.38 84 ALA A N 1
ATOM 656 C CA . ALA A 1 84 ? -2.997 -6.089 10.659 1.00 90.38 84 ALA A CA 1
ATOM 657 C C . ALA A 1 84 ? -3.337 -4.830 11.476 1.00 90.38 84 ALA A C 1
ATOM 659 O O . ALA A 1 84 ? -4.345 -4.809 12.185 1.00 90.38 84 ALA A O 1
ATOM 660 N N . LYS A 1 85 ? -2.543 -3.758 11.339 1.00 90.62 85 LYS A N 1
ATOM 661 C CA . LYS A 1 85 ? -2.825 -2.459 11.981 1.00 90.62 85 LYS A CA 1
ATOM 662 C C . LYS A 1 85 ? -4.164 -1.889 11.518 1.00 90.62 85 LYS A C 1
ATOM 664 O O . LYS A 1 85 ? -4.958 -1.418 12.330 1.00 90.62 85 LYS A O 1
ATOM 669 N N . LEU A 1 86 ? -4.422 -1.962 10.216 1.00 89.44 86 LEU A N 1
ATOM 670 C CA . LEU A 1 86 ? -5.640 -1.444 9.605 1.00 89.44 86 LEU A CA 1
ATOM 671 C C . LEU A 1 86 ? -6.865 -2.266 10.036 1.00 89.44 86 LEU A C 1
ATOM 673 O O . LEU A 1 86 ? -7.905 -1.703 10.367 1.00 89.44 86 LEU A O 1
ATOM 677 N N . MET A 1 87 ? -6.719 -3.589 10.156 1.00 90.12 87 MET A N 1
ATOM 678 C CA . MET A 1 87 ? -7.755 -4.473 10.697 1.00 90.12 87 MET A CA 1
ATOM 679 C C . MET A 1 87 ? -8.089 -4.133 12.151 1.00 90.12 87 MET A C 1
ATOM 681 O O . MET A 1 87 ? -9.263 -4.025 12.497 1.00 90.12 87 MET A O 1
ATOM 685 N N . GLN A 1 88 ? -7.076 -3.893 12.987 1.00 90.88 88 GLN A N 1
ATOM 686 C CA . GLN A 1 88 ? -7.285 -3.471 14.371 1.00 90.88 88 GLN A CA 1
ATOM 687 C C . GLN A 1 88 ? -8.091 -2.165 14.448 1.00 90.88 88 GLN A C 1
ATOM 689 O O . GLN A 1 88 ? -9.047 -2.085 15.216 1.00 90.88 88 GLN A O 1
ATOM 694 N N . GLN A 1 89 ? -7.750 -1.162 13.633 1.00 88.75 89 GLN A N 1
ATOM 695 C CA . GLN A 1 89 ? -8.467 0.118 13.594 1.00 88.75 89 GLN A CA 1
ATOM 696 C C . GLN A 1 89 ? -9.931 -0.043 13.166 1.00 88.75 89 GLN A C 1
ATOM 698 O O . GLN A 1 89 ? -10.825 0.490 13.823 1.00 88.75 89 GLN A O 1
ATOM 703 N N . VAL A 1 90 ? -10.184 -0.809 12.101 1.00 86.50 90 VAL A N 1
ATOM 704 C CA . VAL A 1 90 ? -11.540 -1.061 11.589 1.00 86.50 90 VAL A CA 1
ATOM 705 C C . VAL A 1 90 ? -12.388 -1.802 12.625 1.00 86.50 90 VAL A C 1
ATOM 707 O O . VAL A 1 90 ? -13.531 -1.418 12.875 1.00 86.50 90 VAL A O 1
ATOM 710 N N . CYS A 1 91 ? -11.832 -2.828 13.274 1.00 85.81 91 CYS A N 1
ATOM 711 C CA . CYS A 1 91 ? -12.532 -3.571 14.320 1.00 85.81 91 CYS A CA 1
ATOM 712 C C . CYS A 1 91 ? -12.856 -2.692 15.534 1.00 85.81 91 CYS A C 1
ATOM 714 O O . CYS A 1 91 ? -13.984 -2.734 16.020 1.00 85.81 91 CYS A O 1
ATOM 716 N N . LEU A 1 92 ? -11.909 -1.869 15.999 1.00 84.94 92 LEU A N 1
ATOM 717 C CA . LEU A 1 92 ? -12.152 -0.947 17.111 1.00 84.94 92 LEU A CA 1
ATOM 718 C C . LEU A 1 92 ? -13.261 0.053 16.768 1.00 84.94 92 LEU A C 1
ATOM 720 O O . LEU A 1 92 ? -14.187 0.220 17.555 1.00 84.94 92 LEU A O 1
ATOM 724 N N . HIS A 1 93 ? -13.222 0.654 15.577 1.00 80.69 93 HIS A N 1
ATOM 725 C CA . HIS A 1 93 ? -14.260 1.582 15.126 1.00 80.69 93 HIS A CA 1
ATOM 726 C C . HIS A 1 93 ? -15.657 0.935 15.108 1.00 80.69 93 HIS A C 1
ATOM 728 O O . HIS A 1 93 ? -16.623 1.530 15.583 1.00 80.69 93 HIS A O 1
ATOM 734 N N . HIS A 1 94 ? -15.771 -0.309 14.630 1.00 73.69 94 HIS A N 1
ATOM 735 C CA . HIS A 1 94 ? -17.035 -1.052 14.661 1.00 73.69 94 HIS A CA 1
ATOM 736 C C . HIS A 1 94 ? -17.524 -1.360 16.081 1.00 73.69 94 HIS A C 1
ATOM 738 O O . HIS A 1 94 ? -18.718 -1.241 16.343 1.00 73.69 94 HIS A O 1
ATOM 744 N N . ILE A 1 95 ? -16.626 -1.727 17.000 1.00 73.88 95 ILE A N 1
ATOM 745 C CA . ILE A 1 95 ? -16.985 -1.984 18.403 1.00 73.88 95 ILE A CA 1
ATOM 746 C C . ILE A 1 95 ? -17.511 -0.707 19.067 1.00 73.88 95 ILE A C 1
ATOM 748 O O . ILE A 1 95 ? -18.514 -0.759 19.774 1.00 73.88 95 ILE A O 1
ATOM 752 N N . PHE A 1 96 ? -16.882 0.446 18.824 1.00 68.75 96 PHE A N 1
ATOM 753 C CA . PHE A 1 96 ? -17.370 1.721 19.357 1.00 68.75 96 PHE A CA 1
ATOM 754 C C . PHE A 1 96 ? -18.712 2.136 18.740 1.00 68.75 96 PHE A C 1
ATOM 756 O O . PHE A 1 96 ? -19.582 2.608 19.463 1.00 68.75 96 PHE A O 1
ATOM 763 N N . SER A 1 97 ? -18.920 1.891 17.443 1.00 64.31 97 SER A N 1
ATOM 764 C CA . SER A 1 97 ? -20.188 2.187 16.761 1.00 64.31 97 SER A CA 1
ATOM 765 C C . SER A 1 97 ? -21.366 1.309 17.205 1.00 64.31 97 SER A C 1
ATOM 767 O O . SER A 1 97 ? -22.503 1.693 16.964 1.00 64.31 97 SER A O 1
ATOM 769 N N . LEU A 1 98 ? -21.122 0.132 17.792 1.00 60.31 98 LEU A N 1
ATOM 770 C CA . LEU A 1 98 ? -22.167 -0.768 18.304 1.00 60.31 98 LEU A CA 1
ATOM 771 C C . LEU A 1 98 ? -22.570 -0.466 19.758 1.00 60.31 98 LEU A C 1
ATOM 773 O O . LEU A 1 98 ? -23.537 -1.041 20.247 1.00 60.31 98 LEU A O 1
ATOM 777 N N . ASN A 1 99 ? -21.822 0.397 20.452 1.00 53.72 99 ASN A N 1
ATOM 778 C CA . ASN A 1 99 ? -22.039 0.753 21.859 1.00 53.72 99 ASN A CA 1
ATOM 779 C C . ASN A 1 99 ? -22.622 2.173 22.048 1.00 53.72 99 ASN A C 1
ATOM 781 O O . ASN A 1 99 ? -22.593 2.694 23.164 1.00 53.72 99 ASN A O 1
ATOM 785 N N . GLN A 1 100 ? -23.132 2.795 20.980 1.00 48.09 100 GLN A N 1
ATOM 786 C CA . GLN A 1 100 ? -23.918 4.038 20.994 1.00 48.09 100 GLN A CA 1
ATOM 787 C C . GLN A 1 100 ? -25.318 3.769 20.452 1.00 48.09 100 GLN A C 1
ATOM 789 O O . GLN A 1 100 ? -26.259 4.405 20.974 1.00 48.09 100 GLN A O 1
#

Sequence (100 aa):
MFKCNRLQEATDICVKLNQWQTALDVVRRPAVGACPTPSSGLRIAQQARVDRLQEQAVDRLLSQNRGMQAVELERRGGRYLEAAKLMQQVCLHHIFSLNQ

Foldseek 3Di:
DPDLVVLVVQLVVCVVVLQQCVSLCSLPDDPPDDDDDPPPVSSVVSNVVSVVSLVVVLVVCVVVLVLLVSLVSCVSNVNNVVSVVSVVVSVVVVVVVVVD

InterPro domains:
  IPR057361 WD repeat-containing protein 35, TPR repeats [PF25170] (50-90)

Radius of gyration: 16.91 Å; chains: 1; bounding box: 46×20×49 Å

pLDDT: mean 76.28, std 14.08, range [35.06, 90.88]

Secondary structure (DSSP, 8-state):
--SSHHHHHHHHHHHHTT-HHHHHHHHH----SSS----HHHHHHHHHHHHHHHHHHHHHHHHTT-HHHHHHHHHHTT-HHHHHHHHHHHHHHHHHHT--

Organism: NCBI:txid117903